Protein AF-A0A355DEW6-F1 (afdb_monomer_lite)

Structure (mmCIF, N/CA/C/O backbone):
data_AF-A0A355DEW6-F1
#
_entry.id   AF-A0A355DEW6-F1
#
loop_
_atom_site.group_PDB
_atom_site.id
_atom_site.type_symbol
_atom_site.label_atom_id
_atom_site.label_alt_id
_atom_site.label_comp_id
_atom_site.label_asym_id
_atom_site.label_entity_id
_atom_site.label_seq_id
_atom_site.pdbx_PDB_ins_code
_atom_site.Cartn_x
_atom_site.Cartn_y
_atom_site.Cartn_z
_atom_site.occupancy
_atom_site.B_iso_or_equiv
_atom_site.auth_seq_id
_atom_site.auth_comp_id
_atom_site.auth_asym_id
_atom_site.auth_atom_id
_atom_site.pdbx_PDB_model_num
ATOM 1 N N . ASP A 1 1 ? 3.680 1.742 -2.131 1.00 90.81 1 ASP A N 1
ATOM 2 C CA . ASP A 1 1 ? 4.141 2.763 -1.162 1.00 90.81 1 ASP A CA 1
ATOM 3 C C . ASP A 1 1 ? 3.319 4.036 -1.398 1.00 90.81 1 ASP A C 1
ATOM 5 O O . ASP A 1 1 ? 2.288 3.948 -2.058 1.00 90.81 1 ASP A O 1
ATOM 9 N N . HIS A 1 2 ? 3.714 5.192 -0.858 1.00 87.50 2 HIS A N 1
ATOM 10 C CA . HIS A 1 2 ? 2.983 6.458 -1.037 1.00 87.50 2 HIS A CA 1
ATOM 11 C C . HIS A 1 2 ? 3.043 7.010 -2.479 1.00 87.50 2 HIS A C 1
ATOM 13 O O . HIS A 1 2 ? 2.258 7.885 -2.827 1.00 87.50 2 HIS A O 1
ATOM 19 N N . LEU A 1 3 ? 3.924 6.460 -3.322 1.00 91.88 3 LEU A N 1
ATOM 20 C CA . LEU A 1 3 ? 4.019 6.728 -4.760 1.00 91.88 3 LEU A CA 1
ATOM 21 C C . LEU A 1 3 ? 3.236 5.702 -5.594 1.00 91.88 3 LEU A C 1
ATOM 23 O O . LEU A 1 3 ? 3.432 5.582 -6.796 1.00 91.88 3 LEU A O 1
ATOM 27 N N . ASN A 1 4 ? 2.372 4.908 -4.958 1.00 90.06 4 ASN A N 1
ATOM 28 C CA . ASN A 1 4 ? 1.616 3.838 -5.605 1.00 90.06 4 ASN A CA 1
ATOM 29 C C . ASN A 1 4 ? 2.493 2.780 -6.313 1.00 90.06 4 ASN A C 1
ATOM 31 O O . ASN A 1 4 ? 2.012 2.033 -7.163 1.00 90.06 4 ASN A O 1
ATOM 35 N N . LEU A 1 5 ? 3.775 2.665 -5.945 1.00 93.25 5 LEU A N 1
ATOM 36 C CA . LEU A 1 5 ? 4.639 1.596 -6.438 1.00 93.25 5 LEU A CA 1
ATOM 37 C C . LEU A 1 5 ? 4.430 0.342 -5.589 1.00 93.25 5 LEU A C 1
ATOM 39 O O . LEU A 1 5 ? 4.522 0.379 -4.354 1.00 93.25 5 LEU A O 1
ATOM 43 N N . ALA A 1 6 ? 4.154 -0.786 -6.241 1.00 93.44 6 ALA A N 1
ATOM 44 C CA . ALA A 1 6 ? 4.065 -2.076 -5.572 1.00 93.44 6 ALA A CA 1
ATOM 45 C C . ALA A 1 6 ? 5.460 -2.486 -5.068 1.00 93.44 6 ALA A C 1
ATOM 47 O O . ALA A 1 6 ? 6.390 -2.689 -5.846 1.00 93.44 6 ALA A O 1
ATOM 48 N N . ARG A 1 7 ? 5.616 -2.585 -3.744 1.00 95.19 7 ARG A N 1
ATOM 49 C CA . ARG A 1 7 ? 6.844 -3.050 -3.084 1.00 95.19 7 ARG A CA 1
ATOM 50 C C . ARG A 1 7 ? 6.536 -4.388 -2.430 1.00 95.19 7 ARG A C 1
ATOM 52 O O . ARG A 1 7 ? 5.597 -4.469 -1.646 1.00 95.19 7 ARG A O 1
ATOM 59 N N . GLY A 1 8 ? 7.310 -5.421 -2.742 1.00 94.62 8 GLY A N 1
ATOM 60 C CA . GLY A 1 8 ? 7.010 -6.778 -2.294 1.00 94.62 8 GLY A CA 1
ATOM 61 C C . GLY A 1 8 ? 8.236 -7.677 -2.231 1.00 94.62 8 GLY A C 1
ATOM 62 O O . GLY A 1 8 ? 9.349 -7.268 -2.563 1.00 94.62 8 GLY A O 1
ATOM 63 N N . LYS A 1 9 ? 8.014 -8.904 -1.764 1.00 96.06 9 LYS A N 1
ATOM 64 C CA . LYS A 1 9 ? 8.995 -9.991 -1.702 1.00 96.06 9 LYS A CA 1
ATOM 65 C C . LYS A 1 9 ? 8.298 -11.288 -2.104 1.00 96.06 9 LYS A C 1
ATOM 67 O O . LYS A 1 9 ? 7.149 -11.495 -1.728 1.00 96.06 9 LYS A O 1
ATOM 72 N N . TYR A 1 10 ? 9.005 -12.171 -2.804 1.00 96.12 10 TYR A N 1
ATOM 73 C CA . TYR A 1 10 ? 8.557 -13.551 -2.982 1.00 96.12 10 TYR A CA 1
ATOM 74 C C . TYR A 1 10 ? 8.806 -14.335 -1.696 1.00 96.12 10 TYR A C 1
ATOM 76 O O . TYR A 1 10 ? 9.921 -14.335 -1.168 1.00 96.12 10 TYR A O 1
ATOM 84 N N . LEU A 1 11 ? 7.769 -15.002 -1.196 1.00 96.69 11 LEU A N 1
ATOM 85 C CA . LEU A 1 11 ? 7.838 -15.824 0.007 1.00 96.69 11 LEU A CA 1
ATOM 86 C C . LEU A 1 11 ? 7.556 -17.285 -0.355 1.00 96.69 11 LEU A C 1
ATOM 88 O O . LEU A 1 11 ? 6.554 -17.564 -1.013 1.00 96.69 11 LEU A O 1
ATOM 92 N N . PRO A 1 12 ? 8.384 -18.242 0.096 1.00 95.88 12 PRO A N 1
ATOM 93 C CA . PRO A 1 12 ? 8.036 -19.652 0.003 1.00 95.88 12 PRO A CA 1
ATOM 94 C C . PRO A 1 12 ? 6.728 -19.925 0.768 1.00 95.88 12 PRO A C 1
ATOM 96 O O . PRO A 1 12 ? 6.628 -19.500 1.923 1.00 95.88 12 PRO A O 1
ATOM 99 N N . PRO A 1 13 ? 5.767 -20.696 0.219 1.00 91.75 13 PRO A N 1
ATOM 100 C CA . PRO A 1 13 ? 4.463 -20.918 0.857 1.00 91.75 13 PRO A CA 1
ATOM 101 C C . PRO A 1 13 ? 4.551 -21.416 2.306 1.00 91.75 13 PRO A C 1
ATOM 103 O O . PRO A 1 13 ? 3.795 -20.981 3.167 1.00 91.75 13 PRO A O 1
ATOM 106 N N . ARG A 1 14 ? 5.546 -22.263 2.609 1.00 94.81 14 ARG A N 1
ATOM 107 C CA . ARG A 1 14 ? 5.794 -22.800 3.961 1.00 94.81 14 ARG A CA 1
ATOM 108 C C . ARG A 1 14 ? 6.172 -21.743 5.011 1.00 94.81 14 ARG A C 1
ATOM 110 O O . ARG A 1 14 ? 6.128 -22.043 6.198 1.00 94.81 14 ARG A O 1
ATOM 117 N N . LEU A 1 15 ? 6.615 -20.560 4.582 1.00 95.31 15 LEU A N 1
ATOM 118 C CA . LEU A 1 15 ? 7.009 -19.441 5.446 1.00 95.31 15 LEU A CA 1
ATOM 119 C C . LEU A 1 15 ? 6.043 -18.256 5.344 1.00 95.31 15 LEU A C 1
ATOM 121 O O . LEU A 1 15 ? 6.103 -17.374 6.191 1.00 95.31 15 LEU A O 1
ATOM 125 N N . ALA A 1 16 ? 5.160 -18.229 4.341 1.00 94.88 16 ALA A N 1
ATOM 126 C CA . ALA A 1 16 ? 4.325 -17.070 4.033 1.00 94.88 16 ALA A CA 1
ATOM 127 C C . ALA A 1 16 ? 3.473 -16.612 5.230 1.00 94.88 16 ALA A C 1
ATOM 129 O O . ALA A 1 16 ? 3.427 -15.422 5.519 1.00 94.88 16 ALA A O 1
ATOM 130 N N . GLY A 1 17 ? 2.902 -17.547 5.998 1.00 93.75 17 GLY A N 1
ATOM 131 C CA . GLY A 1 17 ? 2.098 -17.225 7.185 1.00 93.75 17 GLY A CA 1
ATOM 132 C C . GLY A 1 17 ? 2.868 -16.560 8.337 1.00 93.75 17 GLY A C 1
ATOM 133 O O . GLY A 1 17 ? 2.248 -16.103 9.288 1.00 93.75 17 GLY A O 1
ATOM 134 N N . GLN A 1 18 ? 4.203 -16.490 8.274 1.00 95.19 18 GLN A N 1
ATOM 135 C CA . GLN A 1 18 ? 5.023 -15.744 9.241 1.00 95.19 18 GLN A CA 1
ATOM 136 C C . GLN A 1 18 ? 5.130 -14.251 8.887 1.00 95.19 18 GLN A C 1
ATOM 138 O O . GLN A 1 18 ? 5.724 -13.484 9.644 1.00 95.19 18 GLN A O 1
ATOM 143 N N . GLY A 1 19 ? 4.576 -13.836 7.744 1.00 95.12 19 GLY A N 1
ATOM 144 C CA . GLY A 1 19 ? 4.727 -12.490 7.215 1.00 95.12 19 GLY A CA 1
ATOM 145 C C . GLY A 1 19 ? 6.133 -12.226 6.677 1.00 95.12 19 GLY A C 1
ATOM 146 O O . GLY A 1 19 ? 6.921 -13.130 6.383 1.00 95.12 19 GLY A O 1
ATOM 147 N N . THR A 1 20 ? 6.456 -10.950 6.513 1.00 97.25 20 THR A N 1
ATOM 148 C CA . THR A 1 20 ? 7.796 -10.513 6.116 1.00 97.25 20 THR A CA 1
ATOM 149 C C . THR A 1 20 ? 8.133 -9.169 6.751 1.00 97.25 20 THR A C 1
ATOM 151 O O . THR A 1 20 ? 7.375 -8.641 7.557 1.00 97.25 20 THR A O 1
ATOM 154 N N . ARG A 1 21 ? 9.294 -8.613 6.413 1.00 97.12 21 ARG A N 1
ATOM 155 C CA . ARG A 1 21 ? 9.718 -7.280 6.851 1.00 97.12 21 ARG A CA 1
ATOM 156 C C . ARG A 1 21 ? 10.163 -6.449 5.670 1.00 97.12 21 ARG A C 1
ATOM 158 O O . ARG A 1 21 ? 10.704 -6.989 4.703 1.00 97.12 21 ARG A O 1
ATOM 165 N N . HIS A 1 22 ? 9.987 -5.146 5.766 1.00 97.06 22 HIS A N 1
ATOM 166 C CA . HI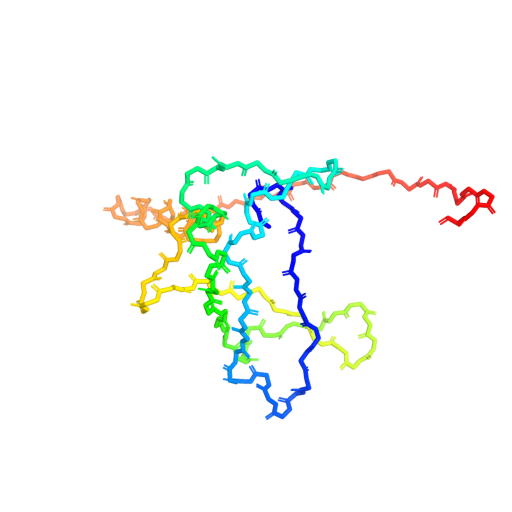S A 1 22 ? 10.493 -4.172 4.806 1.00 97.06 22 HIS A CA 1
ATOM 167 C C . HIS A 1 22 ? 11.179 -3.047 5.570 1.00 97.06 22 HIS A C 1
ATOM 169 O O . HIS A 1 22 ? 10.768 -2.747 6.682 1.00 97.06 22 HIS A O 1
ATOM 175 N N . SER A 1 23 ? 12.167 -2.384 4.973 1.00 96.50 23 SER A N 1
ATOM 176 C CA . SER A 1 23 ? 12.680 -1.148 5.565 1.00 96.50 23 SER A CA 1
ATOM 177 C C . SER A 1 23 ? 11.607 -0.063 5.470 1.00 96.50 23 SER A C 1
ATOM 179 O O . SER A 1 23 ? 11.053 0.163 4.389 1.00 96.50 23 SER A O 1
ATOM 181 N N . LEU A 1 24 ? 11.332 0.627 6.577 1.00 96.62 24 LEU A N 1
ATOM 182 C CA . LEU A 1 24 ? 10.434 1.786 6.631 1.00 96.62 24 LEU A CA 1
ATOM 183 C C . LEU A 1 24 ? 10.888 2.888 5.660 1.00 96.62 24 LEU A C 1
ATOM 185 O O . LEU A 1 24 ? 10.074 3.582 5.051 1.00 96.62 24 LEU A O 1
ATOM 189 N N . THR A 1 25 ? 12.196 2.967 5.426 1.00 96.25 25 THR A N 1
ATOM 190 C CA . THR A 1 25 ? 12.834 3.906 4.504 1.00 96.25 25 THR A CA 1
ATOM 191 C C . THR A 1 25 ? 12.409 3.723 3.051 1.00 96.25 25 THR A C 1
ATOM 193 O O . THR A 1 25 ? 12.613 4.624 2.245 1.00 96.25 25 THR A O 1
ATOM 196 N N . VAL A 1 26 ? 11.757 2.617 2.677 1.00 95.25 26 VAL A N 1
ATOM 197 C CA . VAL A 1 26 ? 11.198 2.482 1.320 1.00 95.25 26 VAL A CA 1
ATOM 198 C C . VAL A 1 26 ? 10.224 3.620 0.983 1.00 95.25 26 VAL A C 1
ATOM 200 O O . VAL A 1 26 ? 10.078 3.986 -0.178 1.00 95.25 26 VAL A O 1
ATOM 203 N N . PHE A 1 27 ? 9.604 4.235 1.995 1.00 95.44 27 PHE A N 1
ATOM 204 C CA . PHE A 1 27 ? 8.759 5.415 1.831 1.00 95.44 27 PHE A CA 1
ATOM 205 C C . PHE A 1 27 ? 9.529 6.734 1.654 1.00 95.44 27 PHE A C 1
ATOM 207 O O . PHE A 1 27 ? 8.897 7.770 1.500 1.00 95.44 27 PHE A O 1
ATOM 214 N N . ALA A 1 28 ? 10.860 6.726 1.671 1.00 95.50 28 ALA A N 1
ATOM 215 C CA . ALA A 1 28 ? 11.704 7.867 1.315 1.00 95.50 28 ALA A CA 1
ATOM 216 C C . ALA A 1 28 ? 12.202 7.810 -0.140 1.00 95.50 28 ALA A C 1
ATOM 218 O O . ALA A 1 28 ? 12.851 8.753 -0.588 1.00 95.50 28 ALA A O 1
ATOM 219 N N . LEU A 1 29 ? 11.944 6.704 -0.852 1.00 94.88 29 LEU A N 1
ATOM 220 C CA . LEU A 1 29 ? 12.446 6.450 -2.201 1.00 94.88 29 LEU A CA 1
ATOM 221 C C . LEU A 1 29 ? 11.550 7.102 -3.263 1.00 94.88 29 LEU A C 1
ATOM 223 O O . LEU A 1 29 ? 10.384 6.728 -3.403 1.00 94.88 29 LEU A O 1
ATOM 227 N N . GLY A 1 30 ? 12.120 8.037 -4.023 1.00 93.81 30 GLY A N 1
ATOM 228 C CA . GLY A 1 30 ? 11.487 8.731 -5.141 1.00 93.81 30 GLY A CA 1
ATOM 229 C C . GLY A 1 30 ? 11.393 7.895 -6.422 1.00 93.81 30 GLY A C 1
ATOM 230 O O . GLY A 1 30 ? 11.998 6.826 -6.552 1.00 93.81 30 GLY A O 1
ATOM 231 N N . TYR A 1 31 ? 10.637 8.397 -7.404 1.00 93.25 31 TYR A N 1
ATOM 232 C CA . TYR A 1 31 ? 10.559 7.800 -8.748 1.00 93.25 31 TYR A CA 1
ATOM 233 C C . TYR A 1 31 ? 11.900 7.834 -9.493 1.00 93.25 31 TYR A C 1
ATOM 235 O O . TYR A 1 31 ? 12.193 6.940 -10.285 1.00 93.25 31 TYR A O 1
ATOM 243 N N . ASP A 1 32 ? 12.721 8.840 -9.202 1.00 94.12 32 ASP A N 1
ATOM 244 C CA . ASP A 1 32 ? 14.105 9.000 -9.663 1.00 94.12 32 ASP A CA 1
ATOM 245 C C . ASP A 1 32 ? 15.085 8.012 -9.012 1.00 94.12 32 ASP A C 1
ATOM 247 O O . ASP A 1 32 ? 16.251 7.953 -9.397 1.00 94.12 32 ASP A O 1
ATOM 251 N N . ARG A 1 33 ? 14.597 7.186 -8.076 1.00 92.25 33 ARG A N 1
ATOM 252 C CA . ARG A 1 33 ? 15.377 6.239 -7.271 1.00 92.25 33 ARG A CA 1
ATOM 253 C C . ARG A 1 33 ? 16.335 6.922 -6.293 1.00 92.25 33 ARG A C 1
ATOM 255 O O . ARG A 1 33 ? 17.217 6.249 -5.756 1.00 92.25 33 ARG A O 1
ATOM 262 N N . GLU A 1 34 ? 16.141 8.207 -6.009 1.00 94.56 34 GLU A N 1
ATOM 263 C CA . GLU A 1 34 ? 16.843 8.896 -4.931 1.00 94.56 34 GLU A CA 1
ATOM 264 C C . GLU A 1 34 ? 16.069 8.789 -3.614 1.00 94.56 34 GLU A C 1
ATOM 266 O O . GLU A 1 34 ? 14.854 8.592 -3.585 1.00 94.56 34 GLU A O 1
ATOM 271 N N . MET A 1 35 ? 16.785 8.894 -2.494 1.00 93.44 35 MET A N 1
ATOM 272 C CA . MET A 1 35 ? 16.185 8.924 -1.162 1.00 93.44 35 MET A CA 1
ATOM 273 C C . MET A 1 35 ? 16.445 10.269 -0.501 1.00 93.44 35 MET A C 1
ATOM 275 O O . MET A 1 35 ? 17.581 10.737 -0.454 1.00 93.44 35 MET A O 1
ATOM 279 N N . SER A 1 36 ? 15.388 10.862 0.048 1.00 91.31 36 SER A N 1
ATOM 280 C CA . SER A 1 36 ? 15.444 12.126 0.787 1.00 91.31 36 SER A CA 1
ATOM 281 C C . SER A 1 36 ? 15.040 11.930 2.252 1.00 91.31 36 SER A C 1
ATOM 283 O O . SER A 1 36 ? 14.289 11.004 2.557 1.00 91.31 36 SER A O 1
ATOM 285 N N . PRO A 1 37 ? 15.484 12.793 3.186 1.00 92.75 37 PRO A N 1
ATOM 286 C CA . PRO A 1 37 ? 15.131 12.705 4.604 1.00 92.75 37 PRO A CA 1
ATOM 287 C C . PRO A 1 37 ? 13.676 13.129 4.863 1.00 92.75 37 PRO A C 1
ATOM 289 O O . PRO A 1 37 ? 13.401 14.182 5.436 1.00 92.75 37 PRO A O 1
ATOM 292 N N . VAL A 1 38 ? 12.729 12.299 4.428 1.00 91.19 38 VAL A N 1
ATOM 293 C CA . VAL A 1 38 ? 11.293 12.517 4.617 1.00 91.19 38 VAL A CA 1
ATOM 294 C C . VAL A 1 38 ? 10.905 12.141 6.056 1.00 91.19 38 VAL A C 1
ATOM 296 O O . VAL A 1 38 ? 11.217 11.027 6.494 1.00 91.19 38 VAL A O 1
ATOM 299 N N . PRO A 1 39 ? 10.216 13.018 6.811 1.00 92.06 39 PRO A N 1
ATOM 300 C CA . PRO A 1 39 ? 9.769 12.711 8.169 1.00 92.06 39 PRO A CA 1
ATOM 301 C C . PRO A 1 39 ? 8.939 11.423 8.254 1.00 92.06 39 PRO A C 1
ATOM 303 O O . PRO A 1 39 ? 8.115 11.142 7.387 1.00 92.06 39 PRO A O 1
ATOM 306 N N . GLY A 1 40 ? 9.149 10.637 9.313 1.00 91.94 40 GLY A N 1
ATOM 307 C CA . GLY A 1 40 ? 8.412 9.390 9.557 1.00 91.94 40 GLY A CA 1
ATOM 308 C C . GLY A 1 40 ? 8.899 8.173 8.761 1.00 91.94 40 GLY A C 1
ATOM 309 O O . GLY A 1 40 ? 8.406 7.075 8.990 1.00 91.94 40 GLY A O 1
ATOM 310 N N . THR A 1 41 ? 9.881 8.333 7.867 1.00 94.75 41 THR A N 1
ATOM 311 C CA . THR A 1 41 ? 10.456 7.218 7.085 1.00 94.75 41 THR A CA 1
ATOM 312 C C . THR A 1 41 ? 11.63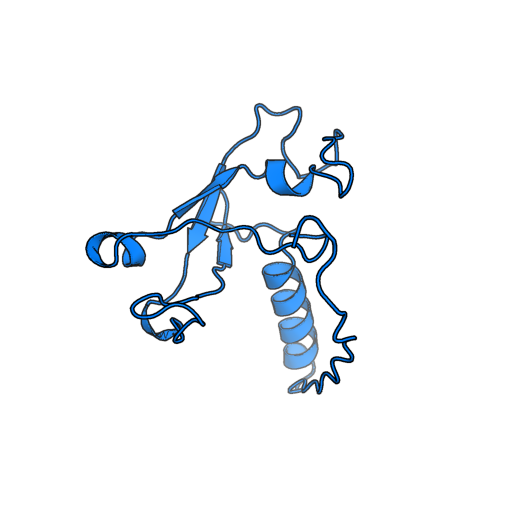6 6.529 7.768 1.00 94.75 41 THR A C 1
ATOM 314 O O . THR A 1 41 ? 12.052 5.456 7.346 1.00 94.75 41 THR A O 1
ATOM 317 N N . GLY A 1 42 ? 12.205 7.142 8.809 1.00 94.75 42 GLY A N 1
ATOM 318 C CA . GLY A 1 42 ? 13.384 6.622 9.497 1.00 94.75 42 GLY A CA 1
ATOM 319 C C . GLY A 1 42 ? 14.682 6.670 8.676 1.00 94.75 42 GLY A C 1
ATOM 320 O O . GLY A 1 42 ? 15.665 6.040 9.067 1.00 94.75 42 GLY A O 1
ATOM 321 N N . PHE A 1 43 ? 14.726 7.427 7.568 1.00 95.44 43 PHE A N 1
ATOM 322 C CA . PHE A 1 43 ? 15.903 7.524 6.689 1.00 95.44 43 PHE A CA 1
ATOM 323 C C . PHE A 1 43 ? 17.179 7.947 7.436 1.00 95.44 43 PHE A C 1
ATOM 325 O O . PHE A 1 43 ? 18.223 7.318 7.283 1.00 95.44 43 PHE A O 1
ATOM 332 N N . LEU A 1 44 ? 17.085 8.968 8.296 1.00 95.75 44 LEU A N 1
ATOM 333 C CA . LEU A 1 44 ? 18.202 9.436 9.131 1.00 95.75 44 LEU A CA 1
ATOM 334 C C . LEU A 1 44 ? 18.291 8.719 10.492 1.00 95.75 44 LEU A C 1
ATOM 336 O O . LEU A 1 44 ? 19.154 9.038 11.302 1.00 95.75 44 LEU A O 1
ATOM 340 N N . GLU A 1 45 ? 17.413 7.748 10.747 1.00 95.38 45 GLU A N 1
ATOM 341 C CA . GLU A 1 45 ? 17.249 7.062 12.038 1.00 95.38 45 GLU A CA 1
ATOM 342 C C . GLU A 1 45 ? 17.736 5.604 11.969 1.00 95.38 45 GLU A C 1
ATOM 344 O O . GLU A 1 45 ? 17.271 4.736 12.707 1.00 95.38 45 GLU A O 1
ATOM 349 N N . GLY A 1 46 ? 18.662 5.311 11.052 1.00 94.62 46 GLY A N 1
ATOM 350 C CA . GLY A 1 46 ? 19.209 3.965 10.866 1.00 94.62 46 GLY A CA 1
ATOM 351 C C . GLY A 1 46 ? 18.336 3.039 10.019 1.00 94.62 46 GLY A C 1
ATOM 352 O O . GLY A 1 46 ? 18.561 1.833 10.031 1.00 94.62 46 GLY A O 1
ATOM 353 N N . MET A 1 47 ? 17.373 3.592 9.274 1.00 95.75 47 MET A N 1
ATOM 354 C CA . MET A 1 47 ? 16.547 2.876 8.298 1.00 95.75 47 MET A CA 1
ATOM 355 C C . MET A 1 47 ? 15.845 1.633 8.870 1.00 95.75 47 MET A C 1
ATOM 357 O O . MET A 1 47 ? 15.999 0.535 8.327 1.00 95.75 47 MET A O 1
ATOM 361 N N . PRO A 1 48 ? 15.086 1.788 9.970 1.00 96.50 48 PRO A N 1
ATOM 362 C CA . PRO A 1 48 ? 14.511 0.662 10.689 1.00 96.50 48 PRO A CA 1
ATOM 363 C C . PRO A 1 48 ? 13.552 -0.142 9.810 1.00 96.50 48 PRO A C 1
ATOM 365 O O . PRO A 1 48 ? 12.932 0.387 8.886 1.00 96.50 48 PRO A O 1
ATOM 368 N N . ASP A 1 49 ? 13.382 -1.414 10.148 1.00 97.44 49 ASP A N 1
ATOM 369 C CA . ASP A 1 49 ? 12.362 -2.255 9.534 1.00 97.44 49 ASP A CA 1
ATOM 370 C C . ASP A 1 49 ? 10.956 -1.963 10.092 1.00 97.44 49 ASP A C 1
ATOM 372 O O . ASP A 1 49 ? 10.777 -1.393 11.174 1.00 97.44 49 ASP A O 1
ATOM 376 N N . MET A 1 50 ? 9.970 -2.391 9.313 1.00 97.50 50 MET A N 1
ATOM 377 C CA . MET A 1 50 ? 8.559 -2.559 9.644 1.00 97.50 50 MET A CA 1
ATOM 378 C C . MET A 1 50 ? 8.143 -3.993 9.297 1.00 97.50 50 MET A C 1
ATOM 380 O O . MET A 1 50 ? 8.659 -4.596 8.344 1.00 97.50 50 MET A O 1
ATOM 384 N N . GLU A 1 51 ? 7.219 -4.546 10.068 1.00 97.81 51 GLU A N 1
ATOM 385 C CA . GLU A 1 51 ? 6.598 -5.834 9.809 1.00 97.81 51 GLU A CA 1
ATOM 386 C C . GLU A 1 51 ? 5.492 -5.724 8.750 1.00 97.81 51 GLU A C 1
ATOM 388 O O . GLU A 1 51 ? 4.812 -4.708 8.630 1.00 97.81 51 GLU A O 1
ATOM 393 N N . CYS A 1 52 ? 5.323 -6.779 7.955 1.00 97.69 52 CYS A N 1
ATOM 394 C CA . CYS A 1 52 ? 4.263 -6.921 6.966 1.00 97.69 52 CYS A CA 1
ATOM 395 C C . CYS A 1 52 ? 3.494 -8.209 7.245 1.00 97.69 52 CYS A C 1
ATOM 397 O O . CYS A 1 52 ? 4.045 -9.311 7.122 1.00 97.69 52 CYS A O 1
ATOM 399 N N . HIS A 1 53 ? 2.228 -8.049 7.614 1.00 96.12 53 HIS A N 1
ATOM 400 C CA . HIS A 1 53 ? 1.318 -9.118 7.997 1.00 96.12 53 HIS A CA 1
ATOM 401 C C . HIS A 1 53 ? 0.187 -9.245 6.979 1.00 96.12 53 HIS A C 1
ATOM 403 O O . HIS A 1 53 ? -0.259 -8.261 6.398 1.00 96.12 53 HIS A O 1
ATOM 409 N N . PHE A 1 54 ? -0.285 -10.464 6.752 1.00 96.62 54 PHE A N 1
ATOM 410 C CA . PHE A 1 54 ? -1.441 -10.735 5.904 1.00 96.62 54 PHE A CA 1
ATOM 411 C C . PHE A 1 54 ? -2.095 -12.046 6.329 1.00 96.62 54 PHE A C 1
ATOM 413 O O . PHE A 1 54 ? -1.430 -12.925 6.883 1.00 96.62 54 PHE A O 1
ATOM 420 N N . ASP A 1 55 ? -3.389 -12.186 6.053 1.00 95.19 55 ASP A N 1
ATOM 421 C CA . ASP A 1 55 ? -4.088 -13.454 6.226 1.00 95.19 55 ASP A CA 1
ATOM 422 C C . ASP A 1 55 ? -3.825 -14.357 5.010 1.00 95.19 55 ASP A C 1
ATOM 424 O O . ASP A 1 55 ? -3.895 -13.925 3.858 1.00 95.19 55 ASP A O 1
ATOM 428 N N . MET A 1 56 ? -3.526 -15.636 5.247 1.00 95.31 56 MET A N 1
ATOM 429 C CA . MET A 1 56 ? -3.328 -16.606 4.164 1.00 95.31 56 MET A CA 1
ATOM 430 C C . MET A 1 56 ? -4.596 -16.805 3.317 1.00 95.31 56 MET A C 1
ATOM 432 O O . MET A 1 56 ? -4.491 -17.202 2.158 1.00 95.31 56 MET A O 1
ATOM 436 N N . SER A 1 57 ? -5.779 -16.524 3.867 1.00 96.44 57 SER A N 1
ATOM 437 C CA . SER A 1 57 ? -7.058 -16.560 3.150 1.00 96.44 57 SER A CA 1
ATOM 438 C C . SER A 1 57 ? -7.272 -15.369 2.207 1.00 96.44 57 SER A C 1
ATOM 440 O O . SER A 1 57 ? -8.082 -15.473 1.284 1.00 96.44 57 SER A O 1
ATOM 442 N N . ASP A 1 58 ? -6.510 -14.281 2.366 1.00 96.25 58 ASP A N 1
ATOM 443 C CA . ASP A 1 58 ? -6.555 -13.117 1.471 1.00 96.25 58 ASP A CA 1
ATOM 444 C C . ASP A 1 58 ? -5.727 -13.314 0.193 1.00 96.25 58 ASP A C 1
ATOM 446 O O . ASP A 1 58 ? -5.834 -12.516 -0.745 1.00 96.25 58 ASP A O 1
ATOM 450 N N . VAL A 1 59 ? -4.908 -14.369 0.130 1.00 96.62 59 VAL A N 1
ATOM 451 C CA . VAL A 1 59 ? -4.059 -14.667 -1.027 1.00 96.62 59 VAL A CA 1
ATOM 452 C C . VAL A 1 59 ? -4.922 -14.939 -2.258 1.00 96.62 59 VAL A C 1
ATOM 454 O O . VAL A 1 59 ? -5.806 -15.797 -2.259 1.00 96.62 59 VAL A O 1
ATOM 457 N N . ARG A 1 60 ? -4.640 -14.214 -3.343 1.00 96.88 60 ARG A N 1
ATOM 458 C CA . ARG A 1 60 ? -5.289 -14.378 -4.649 1.00 96.88 60 ARG A CA 1
ATOM 459 C C . ARG A 1 60 ? -4.308 -14.963 -5.655 1.00 96.88 60 ARG A C 1
ATOM 461 O O . ARG A 1 60 ? -3.107 -14.752 -5.541 1.00 96.88 60 ARG A O 1
ATOM 468 N N . GLN A 1 61 ? -4.820 -15.667 -6.660 1.00 96.12 61 GLN A N 1
ATOM 469 C CA . GLN A 1 61 ? -4.007 -16.134 -7.782 1.00 96.12 61 GLN A CA 1
ATOM 470 C C . GLN A 1 61 ? -3.388 -14.932 -8.518 1.00 96.12 61 GLN A C 1
ATOM 472 O O . GLN A 1 61 ? -4.107 -13.998 -8.879 1.00 96.12 61 GLN A O 1
ATOM 477 N N . GLY A 1 62 ? -2.066 -14.950 -8.701 1.00 94.12 62 GLY A N 1
ATOM 478 C CA . GLY A 1 62 ? -1.338 -13.967 -9.502 1.00 94.12 62 GLY A CA 1
ATOM 479 C C . GLY A 1 62 ? -1.356 -14.300 -10.996 1.00 94.12 62 GLY A C 1
ATOM 480 O O . GLY A 1 62 ? -1.952 -15.292 -11.416 1.00 94.12 62 GLY A O 1
ATOM 481 N N . TRP A 1 63 ? -0.677 -13.475 -11.800 1.00 92.81 63 TRP A N 1
ATOM 482 C CA . TRP A 1 63 ? -0.499 -13.734 -13.236 1.00 92.81 63 TRP A CA 1
ATOM 483 C C . TRP A 1 63 ? 0.485 -14.875 -13.525 1.00 92.81 63 TRP A C 1
ATOM 485 O O . TRP A 1 63 ? 0.450 -15.449 -14.606 1.00 92.81 63 TRP A O 1
ATOM 495 N N . GLU A 1 64 ? 1.400 -15.157 -12.595 1.00 95.75 64 GLU A N 1
ATOM 496 C CA . GLU A 1 64 ? 2.419 -16.193 -12.733 1.00 95.75 64 GLU A CA 1
ATOM 497 C C . GLU A 1 64 ? 1.888 -17.511 -12.162 1.00 95.75 64 GLU A C 1
ATOM 499 O O . GLU A 1 64 ? 1.325 -17.556 -11.061 1.00 95.75 64 GLU A O 1
ATOM 504 N N . ASP A 1 65 ? 2.063 -18.591 -12.920 1.00 95.38 65 ASP A N 1
ATOM 505 C CA . ASP A 1 65 ? 1.580 -19.913 -12.540 1.00 95.38 65 ASP A CA 1
ATOM 506 C C . ASP A 1 65 ? 2.206 -20.375 -11.218 1.00 95.38 65 ASP A C 1
ATOM 508 O O . ASP A 1 65 ? 3.419 -20.348 -11.021 1.00 95.38 65 ASP A O 1
ATOM 512 N N . GLY A 1 66 ? 1.359 -20.819 -10.287 1.00 94.44 66 GLY A N 1
ATOM 513 C CA . GLY A 1 66 ? 1.797 -21.268 -8.963 1.00 94.44 66 GLY A CA 1
ATOM 514 C C . GLY A 1 66 ? 2.193 -20.146 -7.995 1.00 94.44 66 GLY A C 1
ATOM 515 O O . GLY A 1 66 ? 2.603 -20.444 -6.871 1.00 94.44 66 GLY A O 1
ATOM 516 N N . VAL A 1 67 ? 2.038 -18.875 -8.382 1.00 96.12 67 VAL A N 1
ATOM 517 C CA . VAL A 1 67 ? 2.319 -17.714 -7.528 1.00 96.12 67 VAL A CA 1
ATOM 518 C C . VAL A 1 67 ? 1.022 -17.032 -7.096 1.00 96.12 67 VAL A C 1
ATOM 520 O O . VAL A 1 67 ? 0.190 -16.634 -7.910 1.00 96.12 67 VAL A O 1
ATOM 523 N N . GLY A 1 68 ? 0.871 -16.859 -5.783 1.00 96.31 68 GLY A N 1
ATOM 524 C CA . GLY A 1 68 ? -0.178 -16.036 -5.187 1.00 96.31 68 GLY A CA 1
ATOM 525 C C . GLY A 1 68 ? 0.302 -14.614 -4.889 1.00 96.31 68 GLY A C 1
ATOM 526 O O . GLY A 1 68 ? 1.476 -14.393 -4.597 1.00 96.31 68 GLY A O 1
ATOM 527 N N . VAL A 1 69 ? -0.622 -13.656 -4.915 1.00 96.81 69 VAL A N 1
ATOM 528 C CA . VAL A 1 69 ? -0.397 -12.251 -4.559 1.00 96.81 69 VAL A CA 1
ATOM 529 C C . VAL A 1 69 ? -1.321 -11.868 -3.408 1.00 96.81 69 VAL A C 1
ATOM 531 O O . VAL A 1 69 ? -2.497 -12.230 -3.380 1.00 96.81 69 VAL A O 1
ATOM 534 N N . VAL A 1 70 ? -0.783 -11.110 -2.456 1.00 96.62 70 VAL A N 1
ATOM 535 C CA . VAL A 1 70 ? -1.520 -10.573 -1.312 1.00 96.62 70 VAL A CA 1
ATOM 536 C C . VAL A 1 70 ? -0.965 -9.201 -0.947 1.00 96.62 70 VAL A C 1
ATOM 538 O O . VAL A 1 70 ? 0.237 -8.955 -1.060 1.00 96.62 70 VAL A O 1
ATOM 541 N N . VAL A 1 71 ? -1.847 -8.291 -0.534 1.00 95.81 71 VAL A N 1
ATOM 542 C CA . VAL A 1 71 ? -1.462 -6.974 -0.016 1.00 95.81 71 VAL A CA 1
ATOM 543 C C . VAL A 1 71 ? -1.466 -7.051 1.503 1.00 95.81 71 VAL A C 1
ATOM 545 O O . VAL A 1 71 ? -2.525 -7.230 2.100 1.00 95.81 71 VAL A O 1
ATOM 548 N N . GLY A 1 72 ? -0.291 -6.912 2.113 1.00 96.00 72 GLY A N 1
ATOM 549 C CA . GLY A 1 72 ? -0.151 -6.932 3.565 1.00 96.00 72 GLY A CA 1
ATOM 550 C C . GLY A 1 72 ? -0.434 -5.592 4.239 1.00 96.00 72 GLY A C 1
ATOM 551 O O . GLY A 1 72 ? -0.337 -4.521 3.631 1.00 96.00 72 GLY A O 1
ATOM 552 N N . ASP A 1 73 ? -0.770 -5.679 5.518 1.00 97.19 73 ASP A N 1
ATOM 553 C CA . ASP A 1 73 ? -0.799 -4.575 6.466 1.00 97.19 73 ASP A CA 1
ATOM 554 C C . ASP A 1 73 ? 0.599 -4.374 7.065 1.00 97.19 73 ASP A C 1
ATOM 556 O O . ASP A 1 73 ? 1.323 -5.335 7.329 1.00 97.19 73 ASP A O 1
ATOM 560 N N . LEU A 1 74 ? 0.997 -3.111 7.224 1.00 97.75 74 LEU A N 1
ATOM 561 C CA . LEU A 1 74 ? 2.327 -2.736 7.695 1.00 97.75 74 LEU A CA 1
ATOM 562 C C . LEU A 1 74 ? 2.251 -2.240 9.133 1.00 97.75 74 LEU A C 1
ATOM 564 O O . LEU A 1 74 ? 1.504 -1.303 9.421 1.00 97.75 74 LEU A O 1
ATOM 568 N N . GLU A 1 75 ? 3.073 -2.818 9.998 1.00 97.81 75 GLU A N 1
ATOM 569 C CA . GLU A 1 75 ? 3.167 -2.475 11.415 1.00 97.81 75 GLU A CA 1
ATOM 570 C C . GLU A 1 75 ? 4.612 -2.184 11.811 1.00 97.81 75 GLU A C 1
ATOM 572 O O . GLU A 1 75 ? 5.562 -2.609 11.155 1.00 97.81 75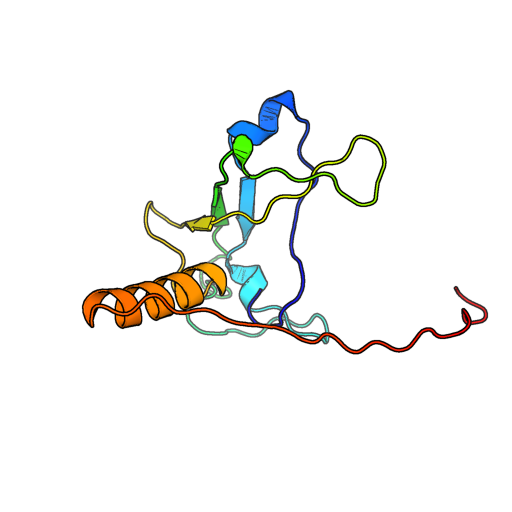 GLU A O 1
ATOM 577 N N . ARG A 1 76 ? 4.788 -1.410 12.876 1.00 96.56 76 ARG A N 1
ATOM 578 C CA . ARG A 1 76 ? 6.079 -1.224 13.526 1.00 96.56 76 ARG A CA 1
ATOM 579 C C . ARG A 1 76 ? 5.856 -1.088 15.017 1.00 96.56 76 ARG A C 1
ATOM 581 O O . ARG A 1 76 ? 5.092 -0.233 15.453 1.00 96.56 76 ARG A O 1
ATOM 588 N N . ASN A 1 77 ? 6.568 -1.895 15.799 1.00 94.50 77 ASN A N 1
ATOM 589 C CA . ASN A 1 77 ? 6.413 -1.947 17.257 1.00 94.50 77 ASN A CA 1
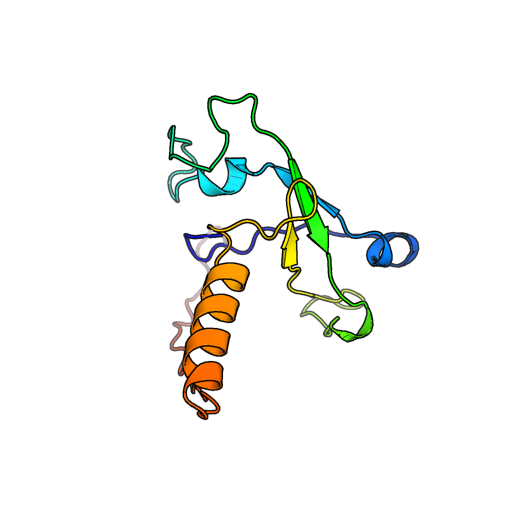ATOM 590 C C . ASN A 1 77 ? 4.971 -2.280 17.695 1.00 94.50 77 ASN A C 1
ATOM 592 O O . ASN A 1 77 ? 4.506 -1.768 18.709 1.00 94.50 77 ASN A O 1
ATOM 596 N N . GLY A 1 78 ? 4.274 -3.124 16.925 1.00 95.25 78 GLY A N 1
ATOM 597 C CA . GLY A 1 78 ? 2.892 -3.535 17.200 1.00 95.25 78 GLY A CA 1
ATOM 598 C C . GLY A 1 78 ? 1.823 -2.493 16.860 1.00 95.25 78 GLY A C 1
ATOM 599 O O . GLY A 1 78 ? 0.666 -2.695 17.204 1.00 95.25 78 GLY A O 1
ATOM 600 N N . GLU A 1 79 ? 2.196 -1.392 16.202 1.00 96.81 79 GLU A N 1
ATOM 601 C CA . GLU A 1 79 ? 1.270 -0.340 15.779 1.00 96.81 79 GLU A CA 1
ATOM 602 C C . GLU A 1 79 ? 1.259 -0.201 14.249 1.00 96.81 79 GLU A C 1
ATOM 604 O O . GLU A 1 79 ? 2.322 -0.297 13.624 1.00 96.81 79 GLU A O 1
ATOM 609 N N . PRO A 1 80 ? 0.104 0.084 13.616 1.00 97.56 80 PRO A N 1
ATOM 610 C CA . PRO A 1 80 ? 0.037 0.330 12.180 1.00 97.56 80 PRO A CA 1
ATOM 611 C C . PRO A 1 80 ? 0.959 1.470 11.744 1.00 97.56 80 PRO A C 1
ATOM 613 O O . PRO A 1 80 ? 0.956 2.556 12.327 1.00 97.56 80 PRO A O 1
ATOM 616 N N . VAL A 1 81 ? 1.709 1.268 10.657 1.00 97.19 81 VAL A N 1
ATOM 617 C CA . VAL A 1 81 ? 2.547 2.325 10.078 1.00 97.19 81 VAL A CA 1
ATOM 618 C C . VAL A 1 81 ? 1.631 3.440 9.551 1.00 97.19 81 VAL A C 1
ATOM 620 O O . VAL A 1 81 ? 0.875 3.204 8.603 1.00 97.19 81 VAL A O 1
ATOM 623 N N . PRO A 1 82 ? 1.683 4.667 10.108 1.00 95.25 82 PRO A N 1
ATOM 624 C CA . PRO A 1 82 ? 0.654 5.684 9.871 1.00 95.25 82 PRO A CA 1
ATOM 625 C C . PRO A 1 82 ? 0.659 6.233 8.441 1.00 95.25 82 PRO A C 1
ATOM 627 O O . PRO A 1 82 ? -0.385 6.610 7.919 1.00 95.25 82 PRO A O 1
ATOM 630 N N . LEU A 1 83 ? 1.827 6.251 7.795 1.00 93.50 83 LEU A N 1
ATOM 631 C CA . LEU A 1 83 ? 1.994 6.725 6.418 1.00 93.50 83 LEU A CA 1
ATOM 632 C C . LEU A 1 83 ? 1.790 5.625 5.361 1.00 93.50 83 LEU A C 1
ATOM 634 O O . LEU A 1 83 ? 1.855 5.904 4.163 1.00 93.50 83 LEU A O 1
ATOM 638 N N . ALA A 1 84 ? 1.548 4.375 5.772 1.00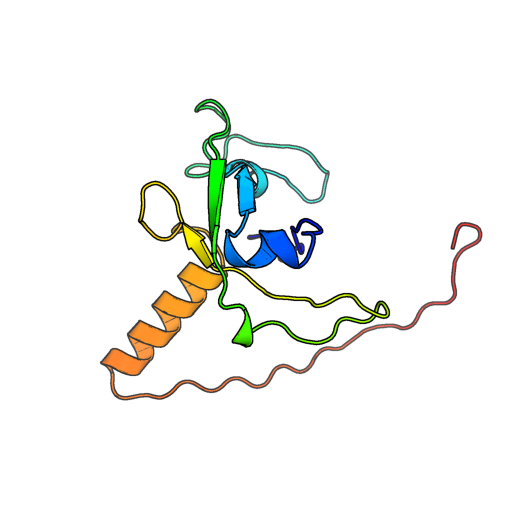 95.56 84 ALA A N 1
ATOM 639 C CA . ALA A 1 84 ? 1.241 3.311 4.828 1.00 95.56 84 ALA 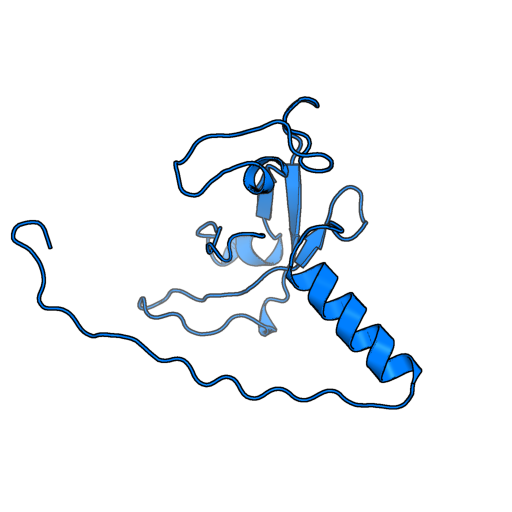A CA 1
ATOM 640 C C . ALA A 1 84 ? -0.139 3.574 4.190 1.00 95.56 84 ALA A C 1
ATOM 642 O O . ALA A 1 84 ? -1.123 3.723 4.917 1.00 95.56 84 ALA A O 1
ATOM 643 N N . PRO A 1 85 ? -0.266 3.583 2.847 1.00 95.38 85 PRO A N 1
ATOM 644 C CA . PRO A 1 85 ? -1.528 3.921 2.182 1.00 95.38 85 PRO A CA 1
ATOM 645 C C . PRO A 1 85 ? -2.720 3.068 2.625 1.00 95.38 85 PRO A C 1
ATOM 647 O O . PRO A 1 85 ? -3.836 3.569 2.727 1.00 95.38 85 PRO A O 1
ATOM 650 N N . ARG A 1 86 ? -2.489 1.786 2.934 1.00 95.81 86 ARG A N 1
ATOM 651 C CA . ARG A 1 86 ? -3.534 0.881 3.425 1.00 95.81 86 ARG A CA 1
ATOM 652 C C . ARG A 1 86 ? -4.022 1.259 4.828 1.00 95.81 86 ARG A C 1
ATOM 654 O O . ARG A 1 86 ? -5.225 1.215 5.069 1.00 95.81 86 ARG A O 1
ATOM 661 N N . THR A 1 87 ? -3.127 1.708 5.709 1.00 96.94 87 THR A N 1
ATOM 662 C CA . THR A 1 87 ? -3.481 2.279 7.019 1.00 96.94 87 THR A CA 1
ATOM 663 C C . THR A 1 87 ? -4.309 3.550 6.846 1.00 96.94 87 THR A C 1
ATOM 665 O O . THR A 1 87 ? -5.368 3.684 7.453 1.00 96.94 87 THR A O 1
ATOM 668 N N . VAL A 1 88 ? -3.884 4.455 5.957 1.00 96.81 88 VAL A N 1
ATOM 669 C CA . VAL A 1 88 ? -4.617 5.699 5.661 1.00 96.81 88 VAL A CA 1
ATOM 670 C C . VAL A 1 88 ? -6.022 5.404 5.123 1.00 96.81 88 VAL A C 1
ATOM 672 O O . VAL A 1 88 ? -6.994 6.000 5.586 1.00 96.81 88 VAL A O 1
ATOM 675 N N . LEU A 1 89 ? -6.151 4.448 4.197 1.00 96.12 89 LEU A N 1
ATOM 676 C CA . LEU A 1 89 ? -7.444 4.021 3.658 1.00 96.12 89 LEU A CA 1
ATOM 677 C C . LEU A 1 89 ? -8.354 3.450 4.753 1.00 96.12 89 LEU A C 1
ATOM 679 O O . LEU A 1 89 ? -9.525 3.816 4.826 1.00 96.12 89 LEU A O 1
ATOM 683 N N . ARG A 1 90 ? -7.822 2.589 5.626 1.00 96.94 90 ARG A N 1
ATOM 684 C CA . ARG A 1 90 ? -8.575 2.013 6.749 1.00 96.94 90 ARG A CA 1
ATOM 685 C C . ARG A 1 90 ? -9.077 3.096 7.703 1.00 96.94 90 ARG A C 1
ATOM 687 O O . ARG A 1 90 ? -10.238 3.067 8.093 1.00 96.94 90 ARG A O 1
ATOM 694 N N . ASN A 1 91 ? -8.246 4.093 8.003 1.00 97.88 91 ASN A N 1
ATOM 695 C CA . ASN A 1 91 ? -8.642 5.237 8.827 1.00 97.88 91 ASN A CA 1
ATOM 696 C C . ASN A 1 91 ? -9.782 6.041 8.181 1.00 97.88 91 ASN A C 1
ATOM 698 O O . ASN A 1 91 ? -10.723 6.431 8.871 1.00 97.88 91 ASN A O 1
ATOM 702 N N . ALA A 1 92 ? -9.735 6.252 6.862 1.00 97.50 92 ALA A N 1
ATOM 703 C CA . ALA A 1 92 ? -10.808 6.926 6.133 1.00 97.50 92 ALA A CA 1
ATOM 704 C C . ALA A 1 92 ? -12.116 6.114 6.144 1.00 97.50 92 ALA A C 1
ATOM 706 O O . ALA A 1 92 ? -13.182 6.685 6.367 1.00 97.50 92 ALA A O 1
ATOM 707 N N . ILE A 1 93 ? -12.043 4.791 5.950 1.00 98.06 93 ILE A N 1
ATOM 708 C CA . ILE A 1 93 ? -13.206 3.892 6.036 1.00 98.06 93 ILE A CA 1
ATOM 709 C C . ILE A 1 93 ? -13.828 3.959 7.435 1.00 98.06 93 ILE A C 1
ATOM 711 O O . ILE A 1 93 ? -15.019 4.243 7.548 1.00 98.06 93 ILE A O 1
ATOM 715 N N . ASN A 1 94 ? -13.019 3.813 8.488 1.00 98.25 94 ASN A N 1
ATOM 716 C CA . ASN A 1 94 ? -13.482 3.877 9.876 1.00 98.25 94 ASN A CA 1
ATOM 717 C C . ASN A 1 94 ? -14.174 5.214 10.196 1.00 98.25 94 ASN A C 1
ATOM 719 O O . ASN A 1 94 ? -15.169 5.245 10.920 1.00 98.25 94 ASN A O 1
ATOM 723 N N . ALA A 1 95 ? -13.676 6.328 9.645 1.00 98.38 95 ALA A N 1
ATOM 724 C CA . ALA A 1 95 ? -14.306 7.635 9.813 1.00 98.38 95 ALA A CA 1
ATOM 725 C C . ALA A 1 95 ? -15.725 7.663 9.212 1.00 98.38 95 ALA A C 1
ATOM 727 O O . ALA A 1 95 ? -16.654 8.132 9.869 1.00 98.38 95 ALA A O 1
ATOM 728 N N . TRP A 1 96 ? -15.931 7.105 8.015 1.00 98.38 96 TRP A N 1
ATOM 729 C CA . TRP A 1 96 ? -17.270 6.977 7.422 1.00 98.38 96 TRP A CA 1
ATOM 730 C C . TRP A 1 96 ? -18.183 6.037 8.214 1.00 98.38 96 TRP A C 1
ATOM 732 O O . TRP A 1 96 ? -19.349 6.362 8.443 1.00 98.38 96 TRP A O 1
ATOM 742 N N . GLU A 1 97 ? -17.655 4.906 8.674 1.00 98.31 97 GLU A N 1
ATOM 743 C CA . GLU A 1 97 ? -18.410 3.933 9.469 1.00 98.31 97 GLU A CA 1
ATOM 744 C C . GLU A 1 97 ? -18.854 4.508 10.816 1.00 98.31 97 GLU A C 1
ATOM 746 O O . GLU A 1 97 ? -19.986 4.274 11.239 1.00 98.31 97 GLU A O 1
ATOM 751 N N . SER A 1 98 ? -18.029 5.348 11.452 1.00 98.50 98 SER A N 1
ATOM 752 C CA . SER A 1 98 ? -18.397 6.053 12.691 1.00 98.50 98 SER A CA 1
ATOM 753 C C . SER A 1 98 ? -19.571 7.026 12.524 1.00 98.50 98 SER A C 1
ATOM 755 O O . SER A 1 98 ? -20.254 7.349 13.495 1.00 98.50 98 SER A O 1
ATOM 757 N N . LEU A 1 99 ? -19.839 7.459 11.289 1.00 98.31 99 LEU A N 1
ATOM 758 C CA . LEU A 1 99 ? -20.998 8.274 10.927 1.00 98.31 99 LEU A CA 1
ATOM 759 C C . LEU A 1 99 ? -22.216 7.420 10.525 1.00 98.31 99 LEU A C 1
ATOM 761 O O . LEU A 1 99 ? -23.258 7.972 10.174 1.00 98.31 99 LEU A O 1
ATOM 765 N N . GLY A 1 100 ? -22.101 6.089 10.566 1.00 98.56 100 GLY A N 1
ATOM 766 C CA . GLY A 1 100 ? -23.150 5.150 10.171 1.00 98.56 100 GLY A CA 1
ATOM 767 C C . GLY A 1 100 ? -23.216 4.868 8.667 1.00 98.56 100 GLY A C 1
ATOM 768 O O . GLY A 1 100 ? -24.227 4.345 8.197 1.00 98.56 100 GLY A O 1
ATOM 769 N N . TYR A 1 101 ? -22.171 5.204 7.903 1.00 98.44 101 TYR A N 1
ATOM 770 C CA . TYR A 1 101 ? -22.118 4.960 6.459 1.00 98.44 101 TYR A CA 1
ATOM 771 C C . TYR A 1 101 ? -21.233 3.765 6.100 1.00 98.44 101 TYR A C 1
ATOM 773 O O . TYR A 1 101 ? -20.226 3.500 6.744 1.00 98.44 101 TYR A O 1
ATOM 781 N N . THR A 1 102 ? -21.565 3.084 5.003 1.00 97.88 102 THR A N 1
ATOM 782 C CA . THR A 1 102 ? -20.720 2.040 4.406 1.00 97.88 102 THR A CA 1
ATOM 783 C C . THR A 1 102 ? -20.181 2.547 3.067 1.00 97.88 102 THR A C 1
ATOM 785 O O . THR A 1 102 ? -20.914 2.503 2.071 1.00 97.88 102 THR A O 1
ATOM 788 N N . PRO A 1 103 ? -18.943 3.076 3.014 1.00 96.81 103 PRO A N 1
ATOM 789 C CA . PRO A 1 103 ? -18.409 3.665 1.793 1.00 96.81 103 PRO A CA 1
ATOM 790 C C . PRO A 1 103 ? -18.215 2.595 0.711 1.00 96.81 103 PRO A C 1
ATOM 792 O O . PRO A 1 103 ? -17.739 1.492 0.974 1.00 96.81 103 PRO A O 1
ATOM 795 N N . LYS A 1 104 ? -18.576 2.931 -0.530 1.00 96.62 104 LYS A N 1
ATOM 796 C CA . LYS A 1 104 ? -18.350 2.098 -1.718 1.00 96.62 104 LYS A CA 1
ATOM 797 C C . LYS A 1 104 ? -17.662 2.939 -2.779 1.00 96.62 104 LYS A C 1
ATOM 799 O O . LYS A 1 104 ? -18.024 4.097 -2.967 1.00 96.62 104 LYS A O 1
ATOM 804 N N . VAL A 1 105 ? -16.698 2.349 -3.476 1.00 96.25 105 VAL A N 1
ATOM 805 C CA . VAL A 1 105 ? -15.964 3.008 -4.559 1.00 96.25 105 VAL A CA 1
ATOM 806 C C . VAL A 1 105 ? -16.016 2.149 -5.817 1.00 96.25 105 VAL A C 1
ATOM 808 O O . VAL A 1 105 ? -15.946 0.923 -5.737 1.00 96.25 105 VAL A O 1
ATOM 811 N N . GLY A 1 106 ? -16.157 2.802 -6.967 1.00 96.75 106 GLY A N 1
ATOM 812 C CA . GLY A 1 106 ? -15.904 2.226 -8.284 1.00 96.75 106 GLY A CA 1
ATOM 813 C C . GLY A 1 106 ? -14.653 2.881 -8.852 1.00 96.75 106 GLY A C 1
ATOM 814 O O . GLY A 1 106 ? -14.457 4.081 -8.667 1.00 96.75 106 GLY A O 1
ATOM 815 N N . ILE A 1 107 ? -13.791 2.092 -9.484 1.00 95.94 107 ILE A N 1
ATOM 816 C CA . ILE A 1 107 ? -12.566 2.584 -10.112 1.00 95.94 107 ILE A CA 1
ATOM 817 C C . ILE A 1 107 ? -12.629 2.187 -11.581 1.00 95.94 107 ILE A C 1
ATOM 819 O O . ILE A 1 107 ? -12.808 1.011 -11.892 1.00 95.94 107 ILE A O 1
ATOM 823 N N . GLU A 1 108 ? -12.465 3.165 -12.462 1.00 97.31 108 GLU A N 1
ATOM 824 C CA . GLU A 1 108 ? -12.283 2.953 -13.893 1.00 97.31 108 GLU A CA 1
ATOM 825 C C . GLU A 1 108 ? -10.807 3.196 -14.203 1.00 97.31 108 GLU A C 1
ATOM 827 O O . GLU A 1 108 ? -10.286 4.290 -13.989 1.00 97.31 108 GLU A O 1
ATOM 832 N N . LEU A 1 109 ? -10.109 2.135 -14.610 1.00 95.12 109 LEU A N 1
ATOM 833 C CA . LEU A 1 109 ? -8.695 2.193 -14.961 1.00 95.12 109 LEU A CA 1
ATOM 834 C C . LEU A 1 109 ? -8.573 2.236 -16.480 1.00 95.12 109 LEU A C 1
ATOM 836 O O . LEU A 1 109 ? -8.930 1.277 -17.162 1.00 95.12 109 LEU A O 1
ATOM 840 N N . GLU A 1 110 ? -8.039 3.336 -16.992 1.00 96.75 110 GLU A N 1
ATOM 841 C CA . GLU A 1 110 ? -7.654 3.467 -18.392 1.00 96.75 110 GLU A CA 1
ATOM 842 C C . GLU A 1 110 ? -6.166 3.145 -18.547 1.00 96.75 110 GLU A C 1
ATOM 844 O O . GLU A 1 110 ? -5.340 3.504 -17.704 1.00 96.75 110 GLU A O 1
ATOM 849 N N . ALA A 1 111 ? -5.815 2.460 -19.631 1.00 95.94 111 ALA A N 1
ATOM 850 C CA . ALA A 1 111 ? -4.438 2.130 -19.964 1.00 95.94 111 ALA A CA 1
ATOM 851 C C . ALA A 1 111 ? -4.242 2.141 -21.482 1.00 95.94 111 ALA A C 1
ATOM 853 O O . ALA A 1 111 ? -5.173 1.881 -22.245 1.00 95.94 111 ALA A O 1
ATOM 854 N N . TYR A 1 112 ? -3.010 2.405 -21.906 1.00 95.62 112 TYR A N 1
ATOM 855 C CA . TYR A 1 112 ? -2.594 2.288 -23.299 1.00 95.62 112 TYR A CA 1
ATOM 856 C C . TYR A 1 112 ? -1.864 0.962 -23.501 1.00 95.62 112 TYR A C 1
ATOM 858 O O . TYR A 1 112 ? -1.011 0.591 -22.696 1.00 95.62 112 TYR A O 1
ATOM 866 N N . ILE A 1 113 ? -2.179 0.269 -24.594 1.00 94.75 113 ILE A N 1
ATOM 867 C CA . ILE A 1 113 ? -1.386 -0.861 -25.082 1.00 94.75 113 ILE A CA 1
ATOM 868 C C . ILE A 1 113 ? -0.427 -0.289 -26.120 1.00 94.75 113 ILE A C 1
ATOM 870 O O . ILE A 1 113 ? -0.867 0.271 -27.123 1.00 94.75 113 ILE A O 1
ATOM 874 N N . MET A 1 114 ? 0.868 -0.393 -25.848 1.00 93.00 114 MET A N 1
ATOM 875 C CA . MET A 1 114 ? 1.924 0.079 -26.741 1.00 93.00 114 MET A CA 1
ATOM 876 C C . MET A 1 114 ? 2.593 -1.114 -27.427 1.00 93.00 114 MET A C 1
ATOM 878 O O . MET A 1 114 ? 2.584 -2.225 -26.895 1.00 93.00 114 MET A O 1
ATOM 882 N N . GLU A 1 115 ? 3.150 -0.885 -28.614 1.00 94.62 115 GLU A N 1
ATOM 883 C CA . GLU A 1 115 ? 4.056 -1.846 -29.243 1.00 94.62 115 GLU A CA 1
ATOM 884 C C . GLU A 1 115 ? 5.390 -1.849 -28.473 1.00 94.62 115 GLU A C 1
ATOM 886 O O . GLU A 1 115 ? 5.830 -0.771 -28.059 1.00 94.62 115 GLU A O 1
ATOM 891 N N . PRO A 1 116 ? 6.011 -3.020 -28.236 1.00 93.06 116 PRO A N 1
ATOM 892 C CA . PRO A 1 116 ? 7.330 -3.089 -27.613 1.00 93.06 116 PRO A CA 1
ATOM 893 C C . PRO A 1 116 ? 8.369 -2.272 -28.387 1.00 93.06 116 PRO A C 1
ATOM 895 O O . PRO A 1 116 ? 8.319 -2.207 -29.618 1.00 93.06 116 PRO A O 1
ATOM 898 N N . GLY A 1 117 ? 9.312 -1.664 -27.667 1.00 90.00 117 GLY A N 1
ATOM 899 C CA . GLY A 1 117 ? 10.457 -0.998 -28.282 1.00 90.00 117 GLY A CA 1
ATOM 900 C C . GLY A 1 117 ? 11.500 -2.005 -28.769 1.00 90.00 117 GLY A C 1
ATOM 901 O O . GLY A 1 117 ? 11.356 -3.218 -28.606 1.00 90.00 117 GLY A O 1
ATOM 902 N N . ASP A 1 118 ? 12.603 -1.501 -29.324 1.00 91.31 118 ASP A N 1
ATOM 903 C CA . ASP A 1 118 ? 13.746 -2.340 -29.715 1.00 91.31 118 ASP A CA 1
ATOM 904 C C . ASP A 1 118 ? 14.354 -3.110 -28.517 1.00 91.31 118 ASP A C 1
ATOM 906 O O . ASP A 1 118 ? 15.041 -4.116 -28.707 1.00 91.31 118 ASP A O 1
ATOM 910 N N . ASP A 1 119 ? 14.108 -2.652 -27.285 1.00 85.62 119 ASP A N 1
ATOM 911 C CA . ASP A 1 119 ? 14.554 -3.242 -26.019 1.00 85.62 119 ASP A CA 1
ATOM 912 C C . ASP A 1 119 ? 13.456 -3.990 -25.233 1.00 85.62 119 ASP A C 1
ATOM 914 O O . ASP A 1 119 ? 13.734 -4.490 -24.137 1.00 85.62 119 ASP A O 1
ATOM 918 N N . GLY A 1 120 ? 12.263 -4.150 -25.819 1.00 61.75 120 GLY A N 1
ATOM 919 C CA . GLY A 1 120 ? 11.103 -4.808 -25.200 1.00 61.75 120 GLY A CA 1
ATOM 920 C C . GLY A 1 120 ? 10.195 -3.844 -24.453 1.00 61.75 120 GLY A C 1
ATOM 921 O O . GLY A 1 120 ? 9.704 -4.252 -23.375 1.00 61.75 120 GLY A O 1
#

Sequence (120 aa):
DHLNLARGKYLPPRLAGQGTRHSLTVFALGYDREMSPVPGTGFLEGMPDMECHFDMSDVRQGWEDGVGVVVGDLERNGEPVPLAPRTVLRNAINAWESLGYTPKVGIELEAYIMEPGDDG

pLDDT: mean 95.1, std 3.79, range [61.75, 98.56]

Radius of gyration: 17.28 Å; chains: 1; bounding box: 42×36×47 Å

Secondary structure (DSSP, 8-state):
-TT---------HHHHTT-EEEEGGGGGB-TTS-B---TTS-TTTT--EEEEE--GGG-EE-SSTT-EE---EEEETTEE-TTSHHHHHHHHHHHHHHTT-----------------TT-

Foldseek 3Di:
DLVPDDDDDDDDPVCPQVFDKDFLQVVQQDPVRDGDPDPLSCPVVVRDIWTWHDDPVQWDDDPDPPDTDHHTFTGDPNHGSCSDVVNVVVVVQVVQVVVVDHDDDDDDDDDDDDDDDPVD